Protein AF-A0A351F5J4-F1 (afdb_monomer_lite)

Sequence (122 aa):
METFLTIKKLIEAVVNIPLRMRIECEHPRTVLMISPQYLNYGDHLIAQSELDFFKKKLNSLPLDVNYTFFDLWDKKVCRSLKKDDILWVTGGGYIGDLWPESHNIVEKIIDKFPQNTIVFAP

Secondary structure (DSSP, 8-state):
-HHHHHHHHHHHHHHTHHHHHHTTT-SS-EEEE----SS-HHHHHHHHHHHHHIIIIIS---EEE-HHHHHHHHHHHHHH--TT-EEEE--SS-SSTT-HHHHHHHHHHHHH-TTSEEEE--

pLDDT: mean 91.74, std 7.86, range [61.97, 98.25]

Structure (mmCIF, N/CA/C/O backbone):
data_AF-A0A351F5J4-F1
#
_entry.id   AF-A0A351F5J4-F1
#
loop_
_atom_site.group_PDB
_atom_site.id
_atom_site.type_symbol
_atom_site.label_atom_id
_atom_site.label_alt_id
_atom_site.label_comp_id
_atom_site.label_asym_id
_atom_site.label_entity_id
_atom_site.label_seq_id
_atom_site.pdbx_PDB_ins_code
_atom_site.Cartn_x
_atom_site.Cartn_y
_atom_site.Cartn_z
_atom_site.occupancy
_atom_site.B_iso_or_equiv
_atom_site.auth_seq_id
_atom_site.auth_comp_id
_atom_site.auth_asym_id
_atom_site.auth_atom_id
_atom_site.pdbx_PDB_model_num
ATOM 1 N N . MET A 1 1 ? 24.265 -7.564 -3.349 1.00 64.75 1 MET A N 1
ATOM 2 C CA . MET A 1 1 ? 22.787 -7.526 -3.443 1.00 64.75 1 MET A CA 1
ATOM 3 C C . MET A 1 1 ? 22.139 -7.450 -2.059 1.00 64.75 1 MET A C 1
ATOM 5 O O . MET A 1 1 ? 21.343 -6.548 -1.838 1.00 64.75 1 MET A O 1
ATOM 9 N N . GLU A 1 2 ? 22.537 -8.292 -1.096 1.00 82.69 2 GLU A N 1
ATOM 10 C CA . GLU A 1 2 ? 21.994 -8.256 0.278 1.00 82.69 2 GLU A CA 1
ATOM 11 C C . GLU A 1 2 ? 22.201 -6.925 1.013 1.00 82.69 2 GLU A C 1
ATOM 13 O O . GLU A 1 2 ? 21.270 -6.423 1.632 1.00 82.69 2 GLU A O 1
ATOM 18 N N . THR A 1 3 ? 23.377 -6.299 0.901 1.00 88.38 3 THR A N 1
ATOM 19 C CA . THR A 1 3 ? 23.659 -5.018 1.574 1.00 88.38 3 THR A CA 1
ATOM 20 C C . THR A 1 3 ? 22.686 -3.916 1.155 1.00 88.38 3 THR A C 1
ATOM 22 O O . THR A 1 3 ? 22.177 -3.189 2.003 1.00 88.38 3 THR A O 1
ATOM 25 N N . PHE A 1 4 ? 22.373 -3.825 -0.141 1.00 88.06 4 PHE A N 1
ATOM 26 C CA . PHE A 1 4 ? 21.433 -2.833 -0.665 1.00 88.06 4 PHE A CA 1
ATOM 27 C C . PHE A 1 4 ? 20.012 -3.076 -0.148 1.00 88.06 4 PHE A C 1
ATOM 29 O O . PHE A 1 4 ? 19.343 -2.142 0.287 1.00 88.06 4 PHE A O 1
ATOM 36 N N . LEU A 1 5 ? 19.573 -4.338 -0.115 1.00 88.19 5 LEU A N 1
ATOM 37 C CA . LEU A 1 5 ? 18.270 -4.705 0.439 1.00 88.19 5 LEU A CA 1
ATOM 38 C C . LEU A 1 5 ? 18.178 -4.385 1.938 1.00 88.19 5 LEU A C 1
ATOM 40 O O . LEU A 1 5 ? 17.151 -3.891 2.400 1.00 88.19 5 LEU A O 1
ATOM 44 N N . THR A 1 6 ? 19.244 -4.634 2.696 1.00 91.00 6 THR A N 1
ATOM 45 C CA . THR A 1 6 ? 19.315 -4.298 4.124 1.00 91.00 6 THR A CA 1
ATOM 46 C C . THR A 1 6 ? 19.237 -2.790 4.348 1.00 91.00 6 THR A C 1
ATOM 48 O O . THR A 1 6 ? 18.463 -2.344 5.194 1.00 91.00 6 THR A O 1
ATOM 51 N N . ILE A 1 7 ? 19.963 -1.996 3.553 1.00 92.31 7 ILE A N 1
ATOM 52 C CA . ILE A 1 7 ? 19.889 -0.528 3.599 1.00 92.31 7 ILE A CA 1
ATOM 53 C C . ILE A 1 7 ? 18.472 -0.055 3.262 1.00 92.31 7 ILE A C 1
ATOM 55 O O . ILE A 1 7 ? 17.906 0.738 4.011 1.00 92.31 7 ILE A O 1
ATOM 59 N N . LYS A 1 8 ? 17.859 -0.586 2.195 1.00 88.81 8 LYS A N 1
ATOM 60 C CA . LYS A 1 8 ? 16.480 -0.254 1.811 1.00 88.81 8 LYS A CA 1
ATOM 61 C C . LYS A 1 8 ? 15.502 -0.545 2.951 1.00 88.81 8 LYS A C 1
ATOM 63 O O . LYS A 1 8 ? 14.737 0.332 3.332 1.00 88.81 8 LYS A O 1
ATOM 68 N N . LYS A 1 9 ? 15.574 -1.736 3.556 1.00 90.56 9 LYS A N 1
ATOM 69 C CA . LYS A 1 9 ? 14.744 -2.109 4.716 1.00 90.56 9 LYS A CA 1
ATOM 70 C C . LYS A 1 9 ? 14.925 -1.152 5.892 1.00 90.56 9 LYS A C 1
ATOM 72 O O . LYS A 1 9 ? 13.942 -0.831 6.556 1.00 90.56 9 LYS A O 1
ATOM 77 N N . LEU A 1 10 ? 16.153 -0.709 6.163 1.00 92.44 10 LEU A N 1
ATOM 78 C CA . LEU A 1 10 ? 16.433 0.242 7.237 1.00 92.44 10 LEU A CA 1
ATOM 79 C C . LEU A 1 10 ? 15.820 1.615 6.944 1.00 92.44 10 LEU A C 1
ATOM 81 O O . LEU A 1 10 ? 15.122 2.154 7.799 1.00 92.44 10 LEU A O 1
ATOM 85 N N . ILE A 1 11 ? 16.033 2.150 5.739 1.00 91.38 11 ILE A N 1
ATOM 86 C CA . ILE A 1 11 ? 15.462 3.436 5.313 1.00 91.38 11 ILE A CA 1
ATOM 87 C C . ILE A 1 11 ? 13.939 3.385 5.416 1.00 91.38 11 ILE A C 1
ATOM 89 O O . ILE A 1 11 ? 13.337 4.213 6.094 1.00 91.38 11 ILE A O 1
ATOM 93 N N . GLU A 1 12 ? 13.320 2.363 4.832 1.00 91.38 12 GLU A N 1
ATOM 94 C CA . GLU A 1 12 ? 11.872 2.171 4.876 1.00 91.38 12 GLU A CA 1
ATOM 95 C C . GLU A 1 12 ? 11.356 2.018 6.316 1.00 91.38 12 GLU A C 1
ATOM 97 O O . GLU A 1 12 ? 10.269 2.489 6.651 1.00 91.38 12 GLU A O 1
ATOM 102 N N . ALA A 1 13 ? 12.138 1.404 7.210 1.00 88.12 13 ALA A N 1
ATOM 103 C CA . ALA A 1 13 ? 11.757 1.258 8.607 1.00 88.12 13 ALA A CA 1
ATOM 104 C C . ALA A 1 13 ? 11.738 2.593 9.354 1.00 88.12 13 ALA A C 1
ATOM 106 O O . ALA A 1 13 ? 10.890 2.758 10.231 1.00 88.12 13 ALA A O 1
ATOM 107 N N . VAL A 1 14 ? 12.651 3.506 9.009 1.00 89.62 14 VAL A N 1
ATOM 108 C CA . VAL A 1 14 ? 12.753 4.853 9.583 1.00 89.62 14 VAL A CA 1
ATOM 109 C C . VAL A 1 14 ? 11.688 5.779 8.996 1.00 89.62 14 VAL A C 1
ATOM 111 O O . VAL A 1 14 ? 10.965 6.431 9.746 1.00 89.62 14 VAL A O 1
ATOM 114 N N . VAL A 1 15 ? 11.536 5.797 7.670 1.00 88.75 15 VAL A N 1
ATOM 115 C CA . VAL A 1 15 ? 10.563 6.655 6.971 1.00 88.75 15 VAL A CA 1
ATOM 116 C C . VAL A 1 15 ? 9.128 6.334 7.403 1.00 88.75 15 VAL A C 1
ATOM 118 O O . VAL A 1 15 ? 8.329 7.241 7.620 1.00 88.75 15 VAL A O 1
ATOM 121 N N . ASN A 1 16 ? 8.808 5.055 7.621 1.00 86.75 16 ASN A N 1
ATOM 122 C CA . ASN A 1 16 ? 7.462 4.615 7.992 1.00 86.75 16 ASN A CA 1
ATOM 123 C C . ASN A 1 16 ? 7.226 4.505 9.514 1.00 86.75 16 ASN A C 1
ATOM 125 O O . ASN A 1 16 ? 6.278 3.840 9.940 1.00 86.75 16 ASN A O 1
ATOM 129 N N . ILE A 1 17 ? 8.047 5.135 10.366 1.00 83.81 17 ILE A N 1
ATOM 130 C CA . ILE A 1 17 ? 7.784 5.193 11.820 1.00 83.81 17 ILE A CA 1
ATOM 131 C C . ILE A 1 17 ? 6.376 5.746 12.130 1.00 83.81 17 ILE A C 1
ATOM 133 O O . ILE A 1 17 ? 5.658 5.090 12.890 1.00 83.81 17 ILE A O 1
ATOM 137 N N . PRO A 1 18 ? 5.917 6.868 11.533 1.00 79.94 18 PRO A N 1
ATOM 138 C CA . PRO A 1 18 ? 4.588 7.410 11.825 1.00 79.94 18 PRO A CA 1
ATOM 139 C C . PRO A 1 18 ? 3.459 6.449 11.441 1.00 79.94 18 PRO A C 1
ATOM 141 O O . PRO A 1 18 ? 2.499 6.281 12.193 1.00 79.94 18 PRO A O 1
ATOM 144 N N . LEU A 1 19 ? 3.599 5.774 10.294 1.00 79.12 19 LEU A N 1
ATOM 145 C CA . LEU A 1 19 ? 2.643 4.771 9.829 1.00 79.12 19 LEU A CA 1
ATOM 146 C C . LEU A 1 19 ? 2.522 3.623 10.837 1.00 79.12 19 LEU A C 1
ATOM 148 O O . LEU A 1 19 ? 1.420 3.248 11.228 1.00 79.12 19 LEU A O 1
ATOM 152 N N . ARG A 1 20 ? 3.661 3.113 11.324 1.00 75.50 20 ARG A N 1
ATOM 153 C CA . ARG A 1 20 ? 3.699 2.035 12.324 1.00 75.50 20 ARG A CA 1
ATOM 154 C C . ARG A 1 20 ? 2.949 2.390 13.606 1.00 75.50 20 ARG A C 1
ATOM 156 O O . ARG A 1 20 ? 2.360 1.491 14.186 1.00 75.50 20 ARG A O 1
ATOM 163 N N . MET A 1 21 ? 2.969 3.655 14.025 1.00 69.56 21 MET A N 1
ATOM 164 C CA . MET A 1 21 ? 2.249 4.113 15.218 1.00 69.56 21 MET A CA 1
ATOM 165 C C . MET A 1 21 ? 0.738 4.212 14.976 1.00 69.56 21 MET A C 1
ATOM 167 O O . MET A 1 21 ? -0.047 3.775 15.809 1.00 69.56 21 MET A O 1
ATOM 171 N N . ARG A 1 22 ? 0.315 4.741 13.819 1.00 74.19 22 ARG A N 1
ATOM 172 C CA . ARG A 1 22 ? -1.115 4.914 13.479 1.00 74.19 22 ARG A CA 1
ATOM 173 C C . ARG A 1 22 ? -1.864 3.599 13.295 1.00 74.19 22 ARG A C 1
ATOM 175 O O . ARG A 1 22 ? -3.079 3.538 13.474 1.00 74.19 22 ARG A O 1
ATOM 182 N N . ILE A 1 23 ? -1.136 2.546 12.945 1.00 69.81 23 ILE A N 1
ATOM 183 C CA . ILE A 1 23 ? -1.674 1.205 12.759 1.00 69.81 23 ILE A CA 1
ATOM 184 C C . ILE A 1 23 ? -2.373 0.666 14.031 1.00 69.81 23 ILE A C 1
ATOM 186 O O . ILE A 1 23 ? -3.252 -0.182 13.915 1.00 69.81 23 ILE A O 1
ATOM 190 N N . GLU A 1 24 ? -2.097 1.172 15.231 1.00 64.38 24 GLU A N 1
ATOM 191 C CA . GLU A 1 24 ? -2.607 0.573 16.478 1.00 64.38 24 GLU A CA 1
ATOM 192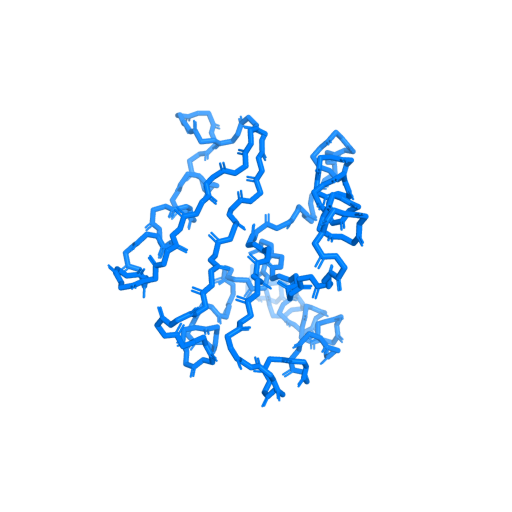 C C . GLU A 1 24 ? -3.818 1.300 17.099 1.00 64.38 24 GLU A C 1
ATOM 194 O O . GLU A 1 24 ? -4.329 0.852 18.123 1.00 64.38 24 GLU A O 1
ATOM 199 N N . CYS A 1 25 ? -4.300 2.402 16.508 1.00 61.97 25 CYS A N 1
ATOM 200 C CA . CYS A 1 25 ? -5.114 3.366 17.262 1.00 61.97 25 CYS A CA 1
ATOM 201 C C . CYS A 1 25 ? -6.641 3.331 17.027 1.00 61.97 25 CYS A C 1
ATOM 203 O O . CYS A 1 25 ? -7.369 3.553 17.989 1.00 61.97 25 CYS A O 1
ATOM 205 N N . GLU A 1 26 ? -7.159 3.062 15.816 1.00 65.50 26 GLU A N 1
ATOM 206 C CA . GLU A 1 26 ? -8.601 3.241 15.515 1.00 65.50 26 GLU A CA 1
ATOM 207 C C . GLU A 1 26 ? -9.168 2.229 14.501 1.00 65.50 26 GLU A C 1
ATOM 209 O O . GLU A 1 26 ? -8.497 1.870 13.531 1.00 65.50 26 GLU A O 1
ATOM 214 N N . HIS A 1 27 ? -10.415 1.789 14.739 1.00 73.56 27 HIS A N 1
ATOM 215 C CA . HIS A 1 27 ? -11.179 0.847 13.908 1.00 73.56 27 HIS A CA 1
ATOM 216 C C . HIS A 1 27 ? -12.702 1.098 13.991 1.00 73.56 27 HIS A C 1
ATOM 218 O O . HIS A 1 27 ? -13.165 1.522 15.054 1.00 73.56 27 HIS A O 1
ATOM 224 N N . PRO A 1 28 ? -13.485 0.749 12.949 1.00 73.00 28 PRO A N 1
ATOM 225 C CA . PRO A 1 28 ? -13.025 0.347 11.618 1.00 73.00 28 PRO A CA 1
ATOM 226 C C . PRO A 1 28 ? -12.382 1.529 10.889 1.00 73.00 28 PRO A C 1
ATOM 228 O O . PRO A 1 28 ? -12.803 2.674 11.054 1.00 73.00 28 PRO A O 1
ATOM 231 N N . ARG A 1 29 ? -11.354 1.263 10.082 1.00 86.19 29 ARG A N 1
ATOM 232 C CA . ARG A 1 29 ? -10.643 2.307 9.327 1.00 86.19 29 ARG A CA 1
ATOM 233 C C . ARG A 1 29 ? -10.738 2.105 7.828 1.00 86.19 29 ARG A C 1
ATOM 235 O O . ARG A 1 29 ? -10.829 0.992 7.318 1.00 86.19 29 ARG A O 1
ATOM 242 N N . THR A 1 30 ? -10.652 3.226 7.126 1.00 92.50 30 THR A N 1
ATOM 243 C CA . THR A 1 30 ? -10.328 3.251 5.701 1.00 92.50 30 THR A CA 1
ATOM 244 C C . THR A 1 30 ? -8.812 3.161 5.552 1.00 92.50 30 THR A C 1
ATOM 246 O O . THR A 1 30 ? -8.084 3.923 6.192 1.00 92.50 30 THR A O 1
ATOM 249 N N . VAL A 1 31 ? -8.335 2.234 4.729 1.00 95.00 31 VAL A N 1
ATOM 250 C CA . VAL A 1 31 ? -6.909 2.033 4.451 1.00 95.00 31 VAL A CA 1
ATOM 251 C C . VAL A 1 31 ? -6.677 2.268 2.970 1.00 95.00 31 VAL A C 1
ATOM 253 O O . VAL A 1 31 ? -7.338 1.628 2.162 1.00 95.00 31 VAL A O 1
ATOM 256 N N . LEU A 1 32 ? -5.753 3.159 2.616 1.00 97.00 32 LEU A N 1
ATOM 257 C CA . LEU A 1 32 ? -5.257 3.265 1.249 1.00 97.00 32 LEU A CA 1
ATOM 258 C C . LEU A 1 32 ? -4.056 2.328 1.111 1.00 97.00 32 LEU A C 1
ATOM 260 O O . LEU A 1 32 ? -3.061 2.468 1.815 1.00 97.00 32 LEU A O 1
ATOM 264 N N . MET A 1 33 ? -4.182 1.341 0.242 1.00 97.69 33 MET A N 1
ATOM 265 C CA . MET A 1 33 ? -3.204 0.300 0.001 1.00 97.69 33 MET A CA 1
ATOM 266 C C . MET A 1 33 ? -2.383 0.644 -1.235 1.00 97.69 33 MET A C 1
ATOM 268 O O . MET A 1 33 ? -2.917 1.045 -2.268 1.00 97.69 33 MET A O 1
ATOM 272 N N . ILE A 1 34 ? -1.086 0.388 -1.109 1.00 97.12 34 ILE A N 1
ATOM 273 C CA . ILE A 1 34 ? -0.054 0.401 -2.142 1.00 97.12 34 ILE A CA 1
ATOM 274 C C . ILE A 1 34 ? 0.106 1.721 -2.897 1.00 97.12 34 ILE A C 1
ATOM 276 O O . ILE A 1 34 ? 0.450 1.716 -4.076 1.00 97.12 34 ILE A O 1
ATOM 280 N N . SER A 1 35 ? -0.033 2.849 -2.190 1.00 96.62 35 SER A N 1
ATOM 281 C CA . SER A 1 35 ? 0.358 4.160 -2.723 1.00 96.62 35 SER A CA 1
ATOM 282 C C . SER A 1 35 ? 1.798 4.139 -3.281 1.00 96.62 35 SER A C 1
ATOM 284 O O . SER A 1 35 ? 2.670 3.408 -2.774 1.00 96.62 35 SER A O 1
ATOM 286 N N . PRO A 1 36 ? 2.061 4.886 -4.367 1.00 95.81 36 PRO A N 1
ATOM 287 C CA . PRO A 1 36 ? 3.287 4.747 -5.141 1.00 95.81 36 PRO A CA 1
ATOM 288 C C . PRO A 1 36 ? 4.511 5.285 -4.396 1.00 95.81 36 PRO A C 1
ATOM 290 O O . PRO A 1 36 ? 4.458 6.263 -3.658 1.00 95.81 36 PRO A O 1
ATOM 293 N N . GLN A 1 37 ? 5.664 4.659 -4.640 1.00 91.62 37 GLN A N 1
ATOM 294 C CA . GLN A 1 37 ? 6.980 5.098 -4.139 1.00 91.62 37 GLN A CA 1
ATOM 295 C C . GLN A 1 37 ? 8.063 5.085 -5.228 1.00 91.62 37 GLN A C 1
ATOM 297 O O . GLN A 1 37 ? 9.260 5.123 -4.952 1.00 91.62 37 GLN A O 1
ATOM 302 N N . TYR A 1 38 ? 7.641 5.019 -6.485 1.00 90.75 38 TYR A N 1
ATOM 303 C CA . TYR A 1 38 ? 8.495 5.055 -7.666 1.00 90.75 38 TYR A CA 1
ATOM 304 C C . TYR A 1 38 ? 8.318 6.388 -8.403 1.00 90.75 38 TYR A C 1
ATOM 306 O O . TYR A 1 38 ? 7.485 7.215 -8.037 1.00 90.75 38 TYR A O 1
ATOM 314 N N . LEU A 1 39 ? 9.130 6.637 -9.428 1.00 93.00 39 LEU A N 1
ATOM 315 C CA . LEU A 1 39 ? 9.253 7.952 -10.070 1.00 93.00 39 LEU A CA 1
ATOM 316 C C . LEU A 1 39 ? 8.163 8.246 -11.121 1.00 93.00 39 LEU A C 1
ATOM 318 O O . LEU A 1 39 ? 8.432 8.925 -12.109 1.00 93.00 39 LEU A O 1
ATOM 322 N N . ASN A 1 40 ? 6.935 7.756 -10.920 1.00 95.38 40 ASN A N 1
ATOM 323 C CA . ASN A 1 40 ? 5.793 8.115 -11.763 1.00 95.38 40 ASN A CA 1
ATOM 324 C C . ASN A 1 40 ? 4.927 9.170 -11.072 1.00 95.38 40 ASN A C 1
ATOM 326 O O . ASN A 1 40 ? 4.104 8.858 -10.214 1.00 95.38 40 ASN A O 1
ATOM 330 N N . TYR A 1 41 ? 5.089 10.429 -11.469 1.00 96.62 41 TYR A N 1
ATOM 331 C CA . TYR A 1 41 ? 4.320 11.537 -10.904 1.00 96.62 41 TYR A CA 1
ATOM 332 C C . TYR A 1 41 ? 2.808 11.422 -11.138 1.00 96.62 41 TYR A C 1
ATOM 334 O O . TYR A 1 41 ? 2.044 11.932 -10.324 1.00 96.62 41 TYR A O 1
ATOM 342 N N . GLY A 1 42 ? 2.375 10.758 -12.216 1.00 97.94 42 GLY A N 1
ATOM 343 C CA . GLY A 1 42 ? 0.955 10.528 -12.485 1.00 97.94 42 GLY A CA 1
ATOM 344 C C . GLY A 1 42 ? 0.312 9.685 -11.389 1.00 97.94 42 GLY A C 1
ATOM 345 O O . GLY A 1 42 ? -0.698 10.090 -10.823 1.00 97.94 42 GLY A O 1
ATOM 346 N N . ASP A 1 43 ? 0.962 8.588 -11.008 1.00 97.44 43 ASP A N 1
ATOM 347 C CA . ASP A 1 43 ? 0.453 7.705 -9.956 1.00 97.44 43 ASP A CA 1
ATOM 348 C C . ASP A 1 43 ? 0.457 8.412 -8.593 1.00 97.44 43 ASP A C 1
ATOM 350 O O . ASP A 1 43 ? -0.492 8.285 -7.820 1.00 97.44 43 ASP A O 1
ATOM 354 N N . HIS A 1 44 ? 1.475 9.236 -8.305 1.00 97.25 44 HIS A N 1
ATOM 355 C CA . HIS A 1 44 ? 1.481 10.070 -7.091 1.00 97.25 44 HIS A CA 1
ATOM 356 C C . HIS A 1 44 ? 0.296 11.045 -7.051 1.00 97.25 44 HIS A C 1
ATOM 358 O O . HIS A 1 44 ? -0.294 11.252 -5.991 1.00 97.25 44 HIS A O 1
ATOM 364 N N . LEU A 1 45 ? -0.080 11.633 -8.191 1.00 98.06 45 LEU A N 1
ATOM 365 C CA . LEU A 1 45 ? -1.248 12.514 -8.285 1.00 98.06 45 LEU A CA 1
ATOM 366 C C . LEU A 1 45 ? -2.572 11.755 -8.135 1.00 98.06 45 LEU A C 1
ATOM 368 O O . LEU A 1 45 ? -3.506 12.307 -7.548 1.00 98.06 45 LEU A O 1
ATOM 372 N N . ILE A 1 46 ? -2.656 10.513 -8.621 1.00 98.12 46 ILE A N 1
ATOM 373 C CA . ILE A 1 46 ? -3.814 9.633 -8.406 1.00 98.12 46 ILE A CA 1
ATOM 374 C C . ILE A 1 46 ? -3.982 9.369 -6.907 1.00 98.12 46 ILE A C 1
ATOM 376 O O . ILE A 1 46 ? -5.012 9.740 -6.342 1.00 98.12 46 ILE A O 1
ATOM 380 N N . ALA A 1 47 ? -2.940 8.868 -6.237 1.00 97.19 47 ALA A N 1
ATOM 381 C CA . ALA A 1 47 ? -2.983 8.585 -4.801 1.00 97.19 47 ALA A CA 1
ATOM 382 C C . ALA A 1 47 ? -3.304 9.838 -3.966 1.00 97.19 47 ALA A C 1
ATOM 384 O O . ALA A 1 47 ? -4.111 9.797 -3.035 1.00 97.19 47 ALA A O 1
ATOM 385 N N . GLN A 1 48 ? -2.739 10.997 -4.326 1.00 96.88 48 GLN A N 1
ATOM 386 C CA . GLN A 1 48 ? -3.072 12.256 -3.658 1.00 96.88 48 GLN A CA 1
ATOM 387 C C . GLN A 1 48 ? -4.540 12.656 -3.874 1.00 96.88 48 GLN A C 1
ATOM 389 O O . GLN A 1 48 ? -5.178 13.165 -2.952 1.00 96.88 48 GLN A O 1
ATOM 394 N N . SER A 1 49 ? -5.092 12.427 -5.067 1.00 96.75 49 SER A N 1
ATOM 395 C CA . SER A 1 49 ? -6.498 12.718 -5.373 1.00 96.75 49 SER A CA 1
ATOM 396 C C . SER A 1 49 ? -7.451 11.810 -4.596 1.00 96.75 49 SER A C 1
ATOM 398 O O . SER A 1 49 ? -8.498 12.270 -4.138 1.00 96.75 49 SER A O 1
ATOM 400 N N . GLU A 1 50 ? -7.078 10.547 -4.387 1.00 96.94 50 GLU A N 1
ATOM 401 C CA . GLU A 1 50 ? -7.807 9.607 -3.532 1.00 96.94 50 GLU A CA 1
ATOM 402 C C . GLU A 1 50 ? -7.814 10.089 -2.077 1.00 96.94 50 GLU A C 1
ATOM 404 O O . GLU A 1 50 ? -8.881 10.235 -1.479 1.00 96.94 50 GLU A O 1
ATOM 409 N N . LEU A 1 51 ? -6.649 10.439 -1.517 1.00 95.19 51 LEU A N 1
ATOM 410 C CA . LEU A 1 51 ? -6.545 11.014 -0.168 1.00 95.19 51 LEU A CA 1
ATOM 411 C C . LEU A 1 51 ? -7.402 12.280 -0.013 1.00 95.19 51 LEU A C 1
ATOM 413 O O . LEU A 1 51 ? -8.117 12.448 0.980 1.00 95.19 51 LEU A O 1
ATOM 417 N N . ASP A 1 52 ? -7.369 13.156 -1.015 1.00 95.56 52 ASP A N 1
ATOM 418 C CA . ASP A 1 52 ? -8.196 14.356 -1.079 1.00 95.56 52 ASP A CA 1
ATOM 419 C C . ASP A 1 52 ? -9.692 14.031 -1.119 1.00 95.56 52 ASP A C 1
ATOM 421 O O . ASP A 1 52 ? -10.484 14.714 -0.463 1.00 95.56 52 ASP A O 1
ATOM 425 N N . PHE A 1 53 ? -10.089 13.002 -1.870 1.00 95.50 53 PHE A N 1
ATOM 426 C CA . PHE A 1 53 ? -11.467 12.528 -1.931 1.00 95.50 53 PHE A CA 1
ATOM 427 C C . PHE A 1 53 ? -11.945 12.076 -0.550 1.00 95.50 53 PHE A C 1
ATOM 429 O O . PHE A 1 53 ? -12.979 12.562 -0.088 1.00 95.50 53 PHE A O 1
ATOM 436 N N . PHE A 1 54 ? -11.176 11.239 0.153 1.00 93.50 54 PHE A N 1
ATOM 437 C CA . PHE A 1 54 ? -11.527 10.790 1.505 1.00 93.50 54 PHE A CA 1
ATOM 438 C C . PHE A 1 54 ? -11.673 11.964 2.471 1.00 93.50 54 PHE A C 1
ATOM 440 O O . PHE A 1 54 ? -12.699 12.103 3.146 1.00 93.50 54 PHE A O 1
ATOM 447 N N . LYS A 1 55 ? -10.706 12.885 2.454 1.00 91.00 55 LYS A N 1
ATOM 448 C CA . LYS A 1 55 ? -10.728 14.066 3.316 1.00 91.00 55 LYS A CA 1
ATOM 449 C C . LYS A 1 55 ? -11.937 14.959 3.036 1.00 91.00 55 LYS A C 1
ATOM 451 O O . LYS A 1 55 ? -12.594 15.412 3.968 1.00 91.00 55 LYS A O 1
ATOM 456 N N . LYS A 1 56 ? -12.238 15.230 1.762 1.00 93.94 56 LYS A N 1
ATOM 457 C CA . LYS A 1 56 ? -13.285 16.185 1.355 1.00 93.94 56 LYS A CA 1
ATOM 458 C C . LYS A 1 56 ? -14.691 15.592 1.399 1.00 93.94 56 LYS A C 1
ATOM 460 O O . LYS A 1 56 ? -15.641 16.332 1.639 1.00 93.94 56 LYS A O 1
ATOM 465 N N . LYS A 1 57 ? -14.848 14.303 1.096 1.00 92.56 57 LYS A N 1
ATOM 466 C CA . LYS A 1 57 ? -16.162 13.660 0.941 1.00 92.56 57 LYS A CA 1
ATOM 467 C C . LYS A 1 57 ? -16.564 12.819 2.139 1.00 92.56 57 LYS A C 1
ATOM 469 O O . LYS A 1 57 ? -17.749 12.776 2.443 1.00 92.56 57 LYS A O 1
ATOM 474 N N . LEU A 1 58 ? -15.604 12.192 2.816 1.00 86.12 58 LEU A N 1
ATOM 475 C CA . LEU A 1 58 ? -15.870 11.303 3.949 1.00 86.12 58 LEU A CA 1
ATOM 476 C C . LEU A 1 58 ? -15.404 11.881 5.292 1.00 86.12 58 LEU A C 1
ATOM 478 O O . LEU A 1 58 ? -15.611 11.245 6.321 1.00 86.12 58 LEU A O 1
ATOM 482 N N . ASN A 1 59 ? -14.794 13.076 5.296 1.00 87.25 59 ASN A N 1
ATOM 483 C CA . ASN A 1 59 ? -14.189 13.695 6.481 1.00 87.25 59 ASN A CA 1
ATOM 484 C C . ASN A 1 59 ? -13.265 12.721 7.239 1.00 87.25 59 ASN A C 1
ATOM 486 O O . ASN A 1 59 ? -13.198 12.724 8.468 1.00 87.25 59 ASN A O 1
ATOM 490 N N . SER A 1 60 ? -12.575 11.859 6.490 1.00 85.50 60 SER A N 1
ATOM 491 C CA . SER A 1 60 ? -11.688 10.830 7.015 1.00 85.50 60 SER A CA 1
ATOM 492 C C . SER A 1 60 ? -10.308 10.959 6.381 1.00 85.50 60 SER A C 1
ATOM 494 O O . SER A 1 60 ? -10.164 11.396 5.238 1.00 85.50 60 SER A O 1
ATOM 496 N N . LEU A 1 61 ? -9.274 10.602 7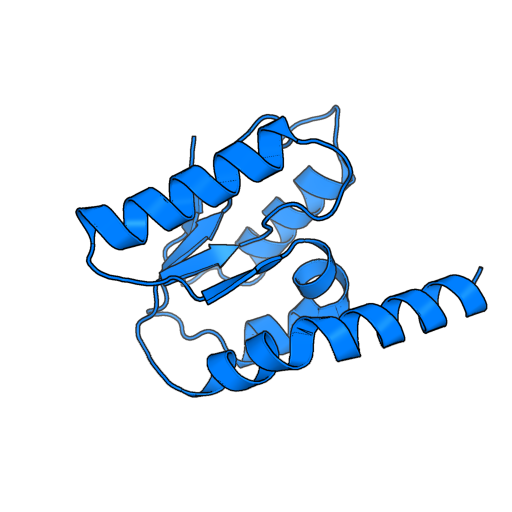.140 1.00 87.50 61 LEU A N 1
ATOM 497 C CA . LEU A 1 61 ? -7.918 10.472 6.623 1.00 87.50 61 LEU A CA 1
ATOM 498 C C . LEU A 1 61 ? -7.545 8.987 6.656 1.00 87.50 61 LEU A C 1
ATOM 500 O O . LEU A 1 61 ? -7.377 8.450 7.753 1.00 87.50 61 LEU A O 1
ATOM 504 N N . PRO A 1 62 ? -7.436 8.316 5.498 1.00 90.88 62 PRO A N 1
ATOM 505 C CA . PRO A 1 62 ? -7.086 6.907 5.463 1.00 90.88 62 PRO A CA 1
ATOM 506 C C . PRO A 1 62 ? -5.721 6.637 6.088 1.00 90.88 62 PRO A C 1
ATOM 508 O O . PRO A 1 62 ? -4.808 7.468 6.047 1.00 90.88 62 PRO A O 1
ATOM 511 N N . LEU A 1 63 ? -5.566 5.427 6.613 1.00 91.88 63 LEU A N 1
ATOM 512 C CA . LEU A 1 63 ? -4.249 4.872 6.874 1.00 91.88 63 LEU A CA 1
ATOM 513 C C . LEU A 1 63 ? -3.579 4.568 5.527 1.00 91.88 63 LEU A C 1
ATOM 515 O O . LEU A 1 63 ? -4.037 3.684 4.814 1.00 91.88 63 LEU A O 1
ATOM 519 N N . ASP A 1 64 ? -2.512 5.283 5.188 1.00 93.50 64 ASP A N 1
ATOM 520 C CA . ASP A 1 64 ? -1.782 5.087 3.932 1.00 93.50 64 ASP A CA 1
ATOM 521 C C . ASP A 1 64 ? -0.657 4.052 4.092 1.00 93.50 64 ASP A C 1
ATOM 523 O O . ASP A 1 64 ? 0.348 4.300 4.760 1.00 93.50 64 ASP A O 1
ATOM 527 N N . VAL A 1 65 ? -0.843 2.875 3.496 1.00 95.19 65 VAL A N 1
ATOM 528 C CA . VAL A 1 65 ? 0.121 1.774 3.461 1.00 95.19 65 VAL A CA 1
ATOM 529 C C . VAL A 1 65 ? 0.733 1.711 2.066 1.00 95.19 65 VAL A C 1
ATOM 531 O O . VAL A 1 65 ? 0.190 1.064 1.178 1.00 95.19 65 VAL A O 1
ATOM 534 N N . ASN A 1 66 ? 1.886 2.346 1.879 1.00 95.31 66 ASN A N 1
ATOM 535 C CA . ASN A 1 66 ? 2.562 2.388 0.581 1.00 95.31 66 ASN A CA 1
ATOM 536 C C . ASN A 1 66 ? 3.080 1.025 0.086 1.00 95.31 66 ASN A C 1
ATOM 538 O O . ASN A 1 66 ? 3.203 0.050 0.840 1.00 95.31 66 ASN A O 1
ATOM 542 N N . TYR A 1 67 ? 3.414 0.989 -1.207 1.00 95.56 67 TYR A N 1
ATOM 543 C CA . TYR A 1 67 ? 3.853 -0.206 -1.927 1.00 95.56 67 TYR A CA 1
ATOM 544 C C . TYR A 1 67 ? 5.003 -0.949 -1.233 1.00 95.56 6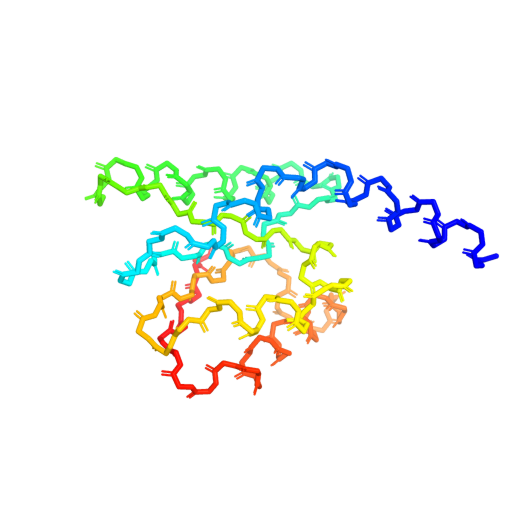7 TYR A C 1
ATOM 546 O O . TYR A 1 67 ? 4.877 -2.133 -0.914 1.00 95.56 67 TYR A O 1
ATOM 554 N N . THR A 1 68 ? 6.122 -0.270 -0.958 1.00 93.38 68 THR A N 1
ATOM 555 C CA . THR A 1 68 ? 7.322 -0.930 -0.415 1.00 93.38 68 THR A CA 1
ATOM 556 C C . THR A 1 68 ? 7.092 -1.399 1.014 1.00 93.38 68 THR A C 1
ATOM 558 O O . THR A 1 68 ? 7.593 -2.457 1.402 1.00 93.38 68 THR A O 1
ATOM 561 N N . PHE A 1 69 ? 6.324 -0.650 1.809 1.00 93.50 69 PHE A N 1
ATOM 562 C CA . PHE A 1 69 ? 6.010 -1.057 3.170 1.00 93.50 69 PHE A CA 1
ATOM 563 C C . PHE A 1 69 ? 5.196 -2.352 3.194 1.00 93.50 69 PHE A C 1
ATOM 565 O O . PHE A 1 69 ? 5.511 -3.256 3.975 1.00 93.50 69 PHE A O 1
ATOM 572 N N . PHE A 1 70 ? 4.181 -2.469 2.334 1.00 95.81 70 PHE A N 1
ATOM 573 C CA . PHE A 1 70 ? 3.404 -3.700 2.226 1.00 95.81 70 PHE A CA 1
ATOM 574 C C . PHE A 1 70 ? 4.239 -4.859 1.675 1.00 95.81 70 PHE A C 1
ATOM 576 O O . PHE A 1 70 ? 4.188 -5.959 2.223 1.00 95.81 70 PHE A O 1
ATOM 583 N N . ASP A 1 71 ? 5.054 -4.622 0.646 1.00 95.19 71 ASP A N 1
ATOM 584 C CA . ASP A 1 71 ? 5.916 -5.653 0.067 1.00 95.19 71 ASP A CA 1
ATOM 585 C C . ASP A 1 71 ? 6.875 -6.254 1.114 1.00 95.19 71 ASP A C 1
ATOM 587 O O . ASP A 1 71 ? 6.921 -7.474 1.307 1.00 95.19 71 ASP A O 1
ATOM 591 N N . LEU A 1 72 ? 7.560 -5.393 1.877 1.00 93.19 72 LEU A N 1
ATOM 592 C CA . LEU A 1 72 ? 8.555 -5.804 2.871 1.00 93.19 72 LEU A CA 1
ATOM 593 C C . LEU A 1 72 ? 7.958 -6.316 4.191 1.00 93.19 72 LEU A C 1
ATOM 595 O O . LEU A 1 72 ? 8.602 -7.123 4.871 1.00 93.19 72 LEU A O 1
ATOM 599 N N . TRP A 1 73 ? 6.777 -5.832 4.593 1.00 93.00 73 TRP A N 1
ATOM 600 C CA . TRP A 1 73 ? 6.196 -6.097 5.918 1.00 93.00 73 TRP A CA 1
ATOM 601 C C . TRP A 1 73 ? 4.713 -6.478 5.901 1.00 93.00 73 TRP A C 1
ATOM 603 O O . TRP A 1 73 ? 4.002 -6.235 6.881 1.00 93.00 73 TRP A O 1
ATOM 613 N N . ASP A 1 74 ? 4.257 -7.157 4.853 1.00 94.94 74 ASP A N 1
ATOM 614 C CA . ASP A 1 74 ? 2.911 -7.728 4.725 1.00 94.94 74 ASP A CA 1
ATOM 615 C C . ASP A 1 74 ? 2.409 -8.408 6.013 1.00 94.94 74 ASP A C 1
ATOM 617 O O . ASP A 1 74 ? 1.313 -8.126 6.486 1.00 94.94 74 ASP A O 1
ATOM 621 N N . LYS A 1 75 ? 3.234 -9.243 6.659 1.00 94.56 75 LYS A N 1
ATOM 622 C CA . LYS A 1 75 ? 2.888 -9.944 7.906 1.00 94.56 75 LYS A CA 1
ATOM 623 C C . LYS A 1 75 ? 2.542 -8.982 9.038 1.00 94.56 75 LYS A C 1
ATOM 625 O O . LYS A 1 75 ? 1.704 -9.315 9.872 1.00 94.56 75 LYS A O 1
ATOM 630 N N . LYS A 1 76 ? 3.203 -7.822 9.107 1.00 91.56 76 LYS A N 1
ATOM 631 C CA . LYS A 1 76 ? 2.905 -6.796 10.113 1.00 91.56 76 LYS A CA 1
ATOM 632 C C . LYS A 1 76 ? 1.572 -6.125 9.799 1.00 91.56 76 LYS A C 1
ATOM 634 O O . LYS A 1 76 ? 0.756 -5.997 10.704 1.00 91.56 76 LYS A O 1
ATOM 639 N N . VAL A 1 77 ? 1.342 -5.777 8.534 1.00 92.94 77 VAL A N 1
ATOM 640 C CA . VAL A 1 77 ? 0.076 -5.191 8.076 1.00 92.94 77 VAL A CA 1
ATOM 641 C C . VAL A 1 77 ? -1.086 -6.144 8.375 1.00 92.94 77 VAL A C 1
ATOM 643 O O . VAL A 1 77 ? -2.022 -5.754 9.070 1.00 92.94 77 VAL A O 1
ATOM 646 N N . CYS A 1 78 ? -0.977 -7.423 7.999 1.00 93.56 78 CYS A N 1
ATOM 647 C CA . CYS A 1 78 ? -2.009 -8.436 8.248 1.00 93.56 78 CYS A CA 1
ATOM 648 C C . CYS A 1 78 ? -2.375 -8.596 9.725 1.00 93.56 78 CYS A C 1
ATOM 650 O O . CYS A 1 78 ? -3.541 -8.769 10.047 1.00 93.56 78 CYS A O 1
ATOM 652 N N . ARG A 1 79 ? -1.395 -8.542 10.636 1.00 92.38 79 ARG A N 1
ATOM 653 C CA . ARG A 1 79 ? -1.666 -8.657 12.082 1.00 92.38 79 ARG A CA 1
ATOM 654 C C . ARG A 1 79 ? -2.399 -7.451 12.655 1.00 92.38 79 ARG A C 1
ATOM 656 O O . ARG A 1 79 ? -2.956 -7.553 13.740 1.00 92.38 79 ARG A O 1
ATOM 663 N N . SER A 1 80 ? -2.325 -6.315 11.975 1.00 89.94 80 SER A N 1
ATOM 664 C CA . SER A 1 80 ? -2.866 -5.063 12.482 1.00 89.94 80 SER A CA 1
ATOM 665 C C . SER A 1 80 ? -4.210 -4.655 11.899 1.00 89.94 80 SER A C 1
ATOM 667 O O . SER A 1 80 ? -4.942 -3.898 12.532 1.00 89.94 80 SER A O 1
ATOM 669 N N . LEU A 1 81 ? -4.538 -5.122 10.698 1.00 91.56 81 LEU A N 1
ATOM 670 C CA . LEU A 1 81 ? -5.828 -4.839 10.086 1.00 91.56 81 LEU A CA 1
ATOM 671 C C . LEU A 1 81 ? -6.883 -5.787 10.654 1.00 91.56 81 LEU A C 1
ATOM 673 O O . LEU A 1 81 ? -6.618 -6.968 10.883 1.00 91.56 81 LEU A O 1
ATOM 677 N N . LYS A 1 82 ? -8.078 -5.255 10.908 1.00 92.69 82 LYS A N 1
ATOM 678 C CA . LYS A 1 82 ? -9.239 -6.034 11.350 1.00 92.69 82 LYS A CA 1
ATOM 679 C C . LYS A 1 82 ? -10.163 -6.298 10.167 1.00 92.69 82 LYS A C 1
ATOM 681 O O . LYS A 1 82 ? -10.113 -5.595 9.166 1.00 92.69 82 LYS A O 1
ATOM 686 N N . LYS A 1 83 ? -11.017 -7.318 10.277 1.00 94.00 83 LYS A N 1
ATOM 687 C CA . LYS A 1 83 ? -11.935 -7.748 9.202 1.00 94.00 83 LYS A CA 1
ATOM 688 C C . LYS A 1 83 ? -12.948 -6.677 8.763 1.00 94.00 83 LYS A C 1
ATOM 690 O O . LYS A 1 83 ? -13.485 -6.763 7.669 1.00 94.00 83 LYS A O 1
ATOM 695 N N . ASP A 1 84 ? -13.235 -5.711 9.629 1.00 94.44 84 ASP A N 1
ATOM 696 C CA . ASP A 1 84 ? -14.142 -4.584 9.399 1.00 94.44 84 ASP A CA 1
ATOM 697 C C . ASP A 1 84 ? -13.442 -3.353 8.798 1.00 94.44 84 ASP A C 1
ATOM 699 O O . ASP A 1 84 ? -14.116 -2.395 8.423 1.00 94.44 84 ASP A O 1
ATOM 703 N N . ASP A 1 85 ? -12.112 -3.380 8.658 1.00 93.88 85 ASP A N 1
ATOM 704 C CA . ASP A 1 85 ? -11.377 -2.353 7.921 1.00 93.88 85 ASP A CA 1
ATOM 705 C C . ASP A 1 85 ? -11.676 -2.462 6.416 1.00 93.88 85 ASP A C 1
ATOM 707 O O . ASP A 1 85 ? -11.729 -3.562 5.850 1.00 93.88 85 ASP A O 1
ATOM 711 N N . ILE A 1 86 ? -11.841 -1.310 5.761 1.00 95.00 86 ILE A N 1
ATOM 712 C CA . ILE A 1 86 ? -12.098 -1.213 4.319 1.00 95.00 86 ILE A CA 1
ATOM 713 C C . ILE A 1 86 ? -10.786 -0.881 3.620 1.00 95.00 86 ILE A C 1
ATOM 715 O O . ILE A 1 86 ? -10.174 0.158 3.891 1.00 95.00 86 ILE A O 1
ATOM 719 N N . LEU A 1 87 ? -10.366 -1.758 2.714 1.00 97.31 87 LEU A N 1
ATOM 720 C CA . LEU A 1 87 ? -9.095 -1.660 2.008 1.00 97.31 87 LEU A CA 1
ATOM 721 C C . LEU A 1 87 ? -9.334 -1.079 0.619 1.00 97.31 87 LEU A C 1
ATOM 723 O O . LEU A 1 87 ? -9.972 -1.704 -0.219 1.00 97.31 87 LEU A O 1
ATOM 727 N N . TRP A 1 88 ? -8.814 0.113 0.376 1.00 97.62 88 TRP A N 1
ATOM 728 C CA . TRP A 1 88 ? -8.836 0.765 -0.923 1.00 97.62 88 TRP A CA 1
ATOM 729 C C . TRP A 1 88 ? -7.498 0.547 -1.601 1.00 97.62 88 TRP A C 1
ATOM 731 O O . TRP A 1 88 ? -6.491 1.053 -1.129 1.00 97.62 88 TRP A O 1
ATOM 741 N N . VAL A 1 89 ? -7.463 -0.216 -2.682 1.00 98.12 89 VAL A N 1
ATOM 742 C CA . VAL A 1 89 ? -6.269 -0.373 -3.514 1.00 98.12 89 VAL A CA 1
ATOM 743 C C . VAL A 1 89 ? -6.198 0.827 -4.455 1.00 98.12 89 VAL A C 1
ATOM 745 O O . VAL A 1 89 ? -7.178 1.086 -5.156 1.00 98.12 89 VAL A O 1
ATOM 748 N N . THR A 1 90 ? -5.082 1.569 -4.428 1.00 97.56 90 THR A N 1
ATOM 749 C CA . THR A 1 90 ? -4.889 2.770 -5.267 1.00 97.56 90 THR A CA 1
ATOM 750 C C . THR A 1 90 ? -5.079 2.444 -6.751 1.00 97.56 90 THR A C 1
ATOM 752 O O . THR A 1 90 ? -4.756 1.336 -7.187 1.00 97.56 90 THR A O 1
ATOM 755 N N . GLY A 1 91 ? -5.626 3.379 -7.516 1.00 96.50 91 GLY A N 1
ATOM 756 C CA . GLY A 1 91 ? -5.953 3.198 -8.926 1.00 96.50 91 GLY A CA 1
ATOM 757 C C . GLY A 1 91 ? -4.753 3.314 -9.866 1.00 96.50 91 GLY A C 1
ATOM 758 O O . GLY A 1 91 ? -3.597 3.274 -9.445 1.00 96.50 91 GLY A O 1
ATOM 759 N N . GLY A 1 92 ? -5.021 3.478 -11.162 1.00 95.19 92 GLY A N 1
ATOM 760 C CA . GLY A 1 92 ? -3.990 3.603 -12.199 1.00 95.19 92 GLY A CA 1
ATOM 761 C C . GLY A 1 92 ? -3.808 2.358 -13.079 1.00 95.19 92 GLY A C 1
ATOM 762 O O . GLY A 1 92 ? -4.669 1.489 -13.174 1.00 95.19 92 GLY A O 1
ATOM 763 N N . GLY A 1 93 ? -2.682 2.289 -13.796 1.00 95.00 93 GLY A N 1
ATOM 764 C CA . GLY A 1 93 ? -2.493 1.384 -14.944 1.00 95.00 93 GLY A CA 1
ATOM 765 C C . GLY A 1 93 ? -1.552 0.197 -14.723 1.00 95.00 93 GLY A C 1
ATOM 766 O O . GLY A 1 93 ? -0.821 -0.158 -15.648 1.00 95.00 93 GLY A O 1
ATOM 767 N N . TYR A 1 94 ? -1.503 -0.378 -13.517 1.00 94.38 94 TYR A N 1
ATOM 768 C CA . TYR A 1 94 ? -0.494 -1.388 -13.151 1.00 94.38 94 TYR A CA 1
ATOM 769 C C . TYR A 1 94 ? -1.029 -2.816 -12.950 1.00 94.38 94 TYR A C 1
ATOM 771 O O . TYR A 1 94 ? -0.246 -3.742 -12.746 1.00 94.38 94 TYR A O 1
ATOM 779 N N . ILE A 1 95 ? -2.344 -3.032 -13.021 1.00 95.25 95 ILE A N 1
ATOM 780 C CA . ILE A 1 95 ? -2.930 -4.375 -12.938 1.00 95.25 95 ILE A CA 1
ATOM 781 C C . ILE A 1 95 ? -2.978 -4.974 -14.348 1.00 95.25 95 ILE A C 1
ATOM 783 O O . ILE A 1 95 ? -3.844 -4.629 -15.148 1.00 95.25 95 ILE A O 1
ATOM 787 N N . GLY A 1 96 ? -2.046 -5.876 -14.655 1.00 93.00 96 GLY A N 1
ATOM 788 C CA . GLY A 1 96 ? -1.998 -6.594 -15.932 1.00 93.00 96 GLY A CA 1
ATOM 789 C C . GLY A 1 96 ? -0.603 -7.125 -16.252 1.00 93.00 96 GLY A C 1
ATOM 790 O O . GLY A 1 96 ? 0.302 -7.060 -15.421 1.00 93.00 96 GLY A O 1
ATOM 791 N N . ASP A 1 97 ? -0.416 -7.605 -17.480 1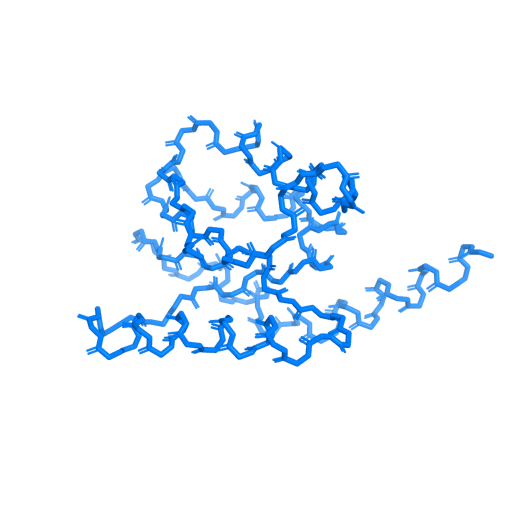.00 94.62 97 ASP A N 1
ATOM 792 C CA . ASP A 1 97 ? 0.798 -8.333 -17.884 1.00 94.62 97 ASP A CA 1
ATOM 793 C C . ASP A 1 97 ? 2.067 -7.466 -17.932 1.00 94.62 97 ASP A C 1
ATOM 795 O O . ASP A 1 97 ? 3.181 -7.978 -17.841 1.00 94.62 97 ASP A O 1
ATOM 799 N N . LEU A 1 98 ? 1.916 -6.145 -18.088 1.00 96.25 98 LEU A N 1
ATOM 800 C CA . LEU A 1 98 ? 3.049 -5.228 -18.245 1.00 96.25 98 LEU A CA 1
ATOM 801 C C . LEU A 1 98 ? 3.804 -4.981 -16.929 1.00 96.25 98 LEU A C 1
ATOM 803 O O . LEU A 1 98 ? 5.003 -4.706 -16.952 1.00 96.25 98 LEU A O 1
ATOM 807 N N . TRP A 1 99 ? 3.117 -5.094 -15.790 1.00 94.81 99 TRP A N 1
ATOM 808 C CA . TRP A 1 99 ? 3.661 -4.787 -14.466 1.00 94.81 99 TRP A CA 1
ATOM 809 C C . TRP A 1 99 ? 3.446 -5.963 -13.503 1.00 94.81 99 TRP A C 1
ATOM 811 O O . TRP A 1 99 ? 2.707 -5.842 -12.524 1.00 94.81 99 TRP A O 1
ATOM 821 N N . PRO A 1 100 ? 4.092 -7.118 -13.753 1.00 95.12 100 PRO A N 1
ATOM 822 C CA . PRO A 1 100 ? 3.809 -8.358 -13.032 1.00 95.12 100 PRO A CA 1
ATOM 823 C C . PRO A 1 100 ? 4.092 -8.255 -11.530 1.00 95.12 100 PRO A C 1
ATOM 825 O O . PRO A 1 100 ? 3.371 -8.838 -10.732 1.00 95.12 100 PRO A O 1
ATOM 828 N N . GLU A 1 101 ? 5.099 -7.485 -11.105 1.00 94.12 101 GLU A N 1
ATOM 829 C CA . GLU A 1 101 ? 5.366 -7.279 -9.674 1.00 94.12 101 GLU A CA 1
ATOM 830 C C . GLU A 1 101 ? 4.206 -6.556 -8.976 1.00 94.12 101 GLU A C 1
ATOM 832 O O . GLU A 1 101 ? 3.757 -6.982 -7.912 1.00 94.12 101 GLU A O 1
ATOM 837 N N . SER A 1 102 ? 3.679 -5.499 -9.598 1.00 94.50 102 SER A N 1
ATOM 838 C CA . SER A 1 102 ? 2.541 -4.746 -9.071 1.00 94.50 102 SER A CA 1
ATOM 839 C C . SER A 1 102 ? 1.250 -5.564 -9.119 1.00 94.50 102 SER A C 1
ATOM 841 O O . SER A 1 102 ? 0.485 -5.543 -8.156 1.00 94.50 102 SER A O 1
ATOM 843 N N . HIS A 1 103 ? 1.047 -6.345 -10.183 1.00 96.75 103 HIS A N 1
ATOM 844 C CA . HIS A 1 103 ? -0.052 -7.303 -10.285 1.00 96.75 103 HIS A CA 1
ATOM 845 C C . HIS A 1 103 ? -0.009 -8.339 -9.149 1.00 96.75 103 HIS A C 1
ATOM 847 O O . HIS A 1 103 ? -0.976 -8.481 -8.404 1.00 96.75 103 HIS A O 1
ATOM 853 N N . ASN A 1 104 ? 1.143 -8.980 -8.933 1.00 97.44 104 ASN A N 1
ATOM 854 C CA . ASN A 1 104 ? 1.333 -9.974 -7.873 1.00 97.44 104 ASN A CA 1
ATOM 855 C C . ASN A 1 104 ? 1.111 -9.382 -6.473 1.00 97.44 104 ASN A C 1
ATOM 857 O O . ASN A 1 104 ? 0.635 -10.064 -5.566 1.00 97.44 104 ASN A O 1
ATOM 861 N N . ILE A 1 105 ? 1.459 -8.108 -6.265 1.00 97.50 105 ILE A N 1
ATOM 862 C CA . ILE A 1 105 ? 1.178 -7.412 -5.005 1.00 97.50 105 ILE A CA 1
ATOM 863 C C . ILE A 1 105 ? -0.330 -7.246 -4.785 1.00 97.50 105 ILE A C 1
ATOM 865 O O . ILE A 1 105 ? -0.787 -7.426 -3.655 1.00 97.50 105 ILE A O 1
ATOM 869 N N . VAL A 1 106 ? -1.106 -6.960 -5.832 1.00 97.69 106 VAL A N 1
ATOM 870 C CA . VAL A 1 106 ? -2.571 -6.896 -5.743 1.00 97.69 106 VAL A CA 1
ATOM 871 C C . VAL A 1 106 ? -3.171 -8.264 -5.430 1.00 97.69 106 VAL A C 1
ATOM 873 O O . VAL A 1 106 ? -3.967 -8.366 -4.496 1.00 97.69 106 VAL A O 1
ATOM 876 N N . GLU A 1 107 ? -2.748 -9.322 -6.124 1.00 97.75 107 GLU A N 1
ATOM 877 C CA . GLU A 1 107 ? -3.181 -10.692 -5.810 1.00 97.75 107 GLU A CA 1
ATOM 878 C C . GLU A 1 107 ? -2.861 -11.054 -4.352 1.00 97.75 107 GLU A C 1
ATOM 880 O O . GLU A 1 107 ? -3.724 -11.517 -3.607 1.00 97.75 107 GLU A O 1
ATOM 885 N N . LYS A 1 108 ? -1.655 -10.709 -3.882 1.00 98.25 108 LYS A N 1
ATOM 886 C CA . LYS A 1 108 ? -1.234 -10.902 -2.487 1.00 98.25 108 LYS A CA 1
ATOM 887 C C . LYS A 1 108 ? -2.127 -10.160 -1.484 1.00 98.25 108 LYS A C 1
ATOM 889 O O . LYS A 1 108 ? -2.294 -10.655 -0.369 1.00 98.25 108 LYS A O 1
ATOM 894 N N . ILE A 1 109 ? -2.675 -8.988 -1.823 1.00 98.25 109 ILE A N 1
ATOM 895 C CA . ILE A 1 109 ? -3.662 -8.284 -0.981 1.00 98.25 109 ILE A CA 1
ATOM 896 C C . ILE A 1 109 ? -4.961 -9.094 -0.927 1.00 98.25 109 ILE A C 1
ATOM 898 O O . ILE A 1 109 ? -5.443 -9.378 0.169 1.00 98.25 109 ILE A O 1
ATOM 902 N N . ILE A 1 110 ? -5.495 -9.505 -2.080 1.00 98.12 110 ILE A N 1
ATOM 903 C CA . ILE A 1 110 ? -6.744 -10.278 -2.167 1.00 98.12 110 ILE A CA 1
ATOM 904 C C . ILE A 1 110 ? -6.638 -11.566 -1.335 1.00 98.12 110 ILE A C 1
ATOM 90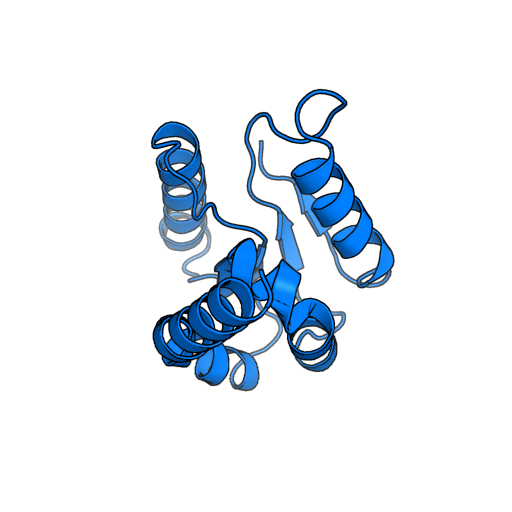6 O O . ILE A 1 110 ? -7.495 -11.831 -0.491 1.00 98.12 110 ILE A O 1
ATOM 910 N N . ASP A 1 111 ? -5.539 -12.304 -1.489 1.00 98.25 111 ASP A N 1
ATOM 911 C CA . ASP A 1 111 ? -5.304 -13.571 -0.792 1.00 98.25 111 ASP A CA 1
ATOM 912 C C . ASP A 1 111 ? -5.168 -13.411 0.727 1.00 98.25 111 ASP A C 1
ATOM 914 O O . ASP A 1 111 ? -5.576 -14.280 1.503 1.00 98.25 111 ASP A O 1
ATOM 918 N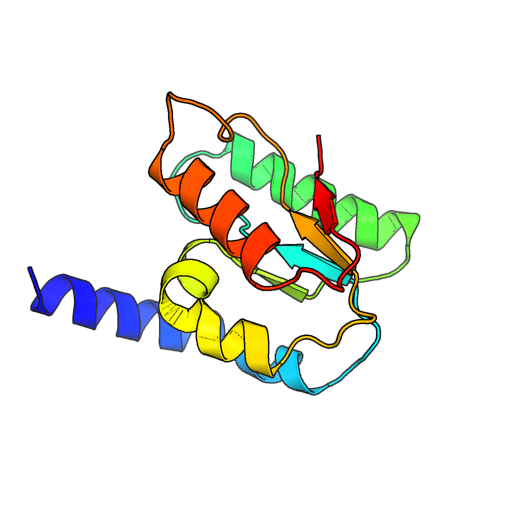 N . LYS A 1 112 ? -4.561 -12.310 1.184 1.00 97.81 112 LYS A N 1
ATOM 919 C CA . LYS A 1 112 ? -4.294 -12.075 2.612 1.00 97.81 112 LYS A CA 1
ATOM 920 C C . LYS A 1 112 ? -5.472 -11.489 3.369 1.00 97.81 112 LYS A C 1
ATOM 922 O O . LYS A 1 112 ? -5.503 -11.618 4.594 1.00 97.81 112 LYS A O 1
ATOM 927 N N . PHE A 1 113 ? -6.409 -10.855 2.672 1.00 97.44 113 PHE A N 1
ATOM 928 C CA . PHE A 1 113 ? -7.544 -10.164 3.277 1.00 97.44 113 PHE A CA 1
ATOM 929 C C . PHE A 1 113 ? -8.897 -10.675 2.749 1.00 97.44 113 PHE A C 1
ATOM 931 O O . PHE A 1 113 ? -9.756 -9.868 2.395 1.00 97.44 113 PHE A O 1
ATOM 938 N N . PRO A 1 114 ? -9.157 -12.000 2.752 1.00 97.19 114 PRO A N 1
ATOM 939 C CA . PRO A 1 114 ? -10.340 -12.584 2.111 1.00 97.19 114 PRO A CA 1
ATOM 940 C C . PRO A 1 114 ? -11.668 -12.222 2.798 1.00 97.19 114 PRO A C 1
ATOM 942 O O . PRO A 1 114 ? -12.738 -12.501 2.267 1.00 97.19 114 PRO A O 1
ATOM 945 N N . GLN A 1 115 ? -11.614 -11.653 4.007 1.00 97.06 115 GLN A N 1
ATOM 946 C CA . GLN A 1 115 ? -12.790 -11.248 4.786 1.00 97.06 115 GLN A CA 1
ATOM 947 C C . GLN A 1 115 ? -13.011 -9.732 4.801 1.00 97.06 115 GLN A C 1
ATOM 949 O O . GLN A 1 115 ? -14.030 -9.282 5.322 1.00 97.06 115 GLN A O 1
ATOM 954 N N . ASN A 1 116 ? -12.067 -8.950 4.277 1.00 97.50 116 ASN A N 1
ATOM 955 C CA . ASN A 1 116 ? -12.171 -7.500 4.243 1.00 97.50 116 ASN A CA 1
ATOM 956 C C . ASN A 1 116 ? -12.963 -7.046 3.018 1.00 97.50 116 ASN A C 1
ATOM 958 O O . ASN A 1 116 ? -12.946 -7.686 1.968 1.00 97.50 116 ASN A O 1
ATOM 962 N N . THR A 1 117 ? -13.607 -5.886 3.129 1.00 97.50 117 THR A N 1
ATOM 963 C CA . THR A 1 117 ? -14.097 -5.192 1.935 1.00 97.50 117 THR A CA 1
ATOM 964 C C . THR A 1 117 ? -12.901 -4.590 1.209 1.00 97.50 117 THR A C 1
ATOM 966 O O . THR A 1 117 ? -12.214 -3.739 1.775 1.00 97.50 117 THR A O 1
ATOM 969 N N . ILE A 1 118 ? -12.659 -5.032 -0.026 1.00 98.12 118 ILE A N 1
ATOM 970 C CA . ILE A 1 118 ? -11.595 -4.515 -0.891 1.00 98.12 118 ILE A CA 1
ATOM 971 C C . ILE A 1 118 ? -12.242 -3.719 -2.025 1.00 98.12 118 ILE A C 1
ATOM 973 O O . ILE A 1 118 ? -13.104 -4.234 -2.736 1.00 98.12 118 ILE A O 1
ATOM 977 N N . VAL A 1 119 ? -11.836 -2.462 -2.181 1.00 97.38 119 VAL A N 1
ATOM 978 C CA . VAL A 1 119 ? -12.296 -1.551 -3.232 1.00 97.38 119 VAL A CA 1
ATOM 979 C C . VAL A 1 119 ? -11.103 -1.167 -4.093 1.00 97.38 119 VAL A C 1
ATOM 981 O O . VAL A 1 119 ? -10.080 -0.738 -3.571 1.00 97.38 119 VAL A O 1
ATOM 984 N N . PHE A 1 120 ? -11.234 -1.298 -5.407 1.00 97.69 120 PHE A N 1
ATOM 985 C CA . PHE A 1 120 ? -10.239 -0.808 -6.354 1.00 97.69 120 PHE A CA 1
ATOM 986 C C . PHE A 1 120 ? -10.630 0.597 -6.786 1.00 97.69 120 PHE A C 1
ATOM 988 O O . PHE A 1 120 ? -11.735 0.806 -7.292 1.00 97.69 120 PHE A O 1
ATOM 995 N N . ALA A 1 121 ? -9.749 1.559 -6.533 1.00 95.88 121 ALA A N 1
ATOM 996 C CA . ALA A 1 121 ? -9.895 2.889 -7.091 1.00 95.88 121 ALA A CA 1
ATOM 997 C C . ALA A 1 121 ? -9.645 2.856 -8.617 1.00 95.88 121 ALA A C 1
ATOM 999 O O . ALA A 1 121 ? -8.996 1.927 -9.107 1.00 95.88 121 ALA A O 1
ATOM 1000 N N . PRO A 1 122 ? -10.233 3.801 -9.374 1.00 92.06 122 PRO A N 1
ATOM 1001 C CA . PRO A 1 122 ? -10.157 3.820 -10.834 1.00 92.06 122 PRO A CA 1
ATOM 1002 C C . PRO A 1 122 ? -8.757 4.125 -11.378 1.00 92.06 122 PRO A C 1
ATOM 1004 O O . PRO A 1 122 ? -8.039 4.953 -10.777 1.00 92.06 122 PRO A O 1
#

Foldseek 3Di:
DVVVVVVVVVVCCVVCPVLLVVLADDPDFEAEPAQDDDDDVVSNVQSVVVQVCCCVPVVHGGSYQHNVNCVVPVVSSLVRHDLAHEYEYGEDDQQDDVNVVVVVSVVVVCVSRVSHHYHYDD

Radius of gyration: 14.23 Å; chains: 1; bounding box: 40×30×36 Å